Protein AF-A0A2W4KW65-F1 (afdb_monomer_lite)

pLDDT: mean 90.89, std 12.71, range [43.03, 98.5]

Sequence (64 aa):
QFDGATPAVHPQVHQLTAPIRAAAAAAGDPEGLALWAGTGHRAARTGPAAEIVAELWTQAERLR

Structur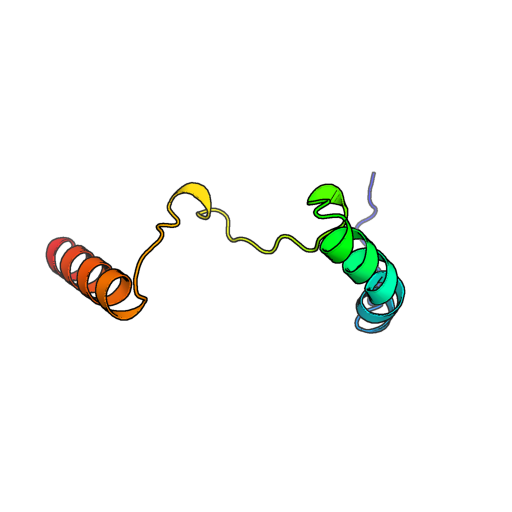e (mmCIF, N/CA/C/O backbone):
data_AF-A0A2W4KW65-F1
#
_entry.id   AF-A0A2W4KW65-F1
#
loop_
_atom_site.group_PDB
_atom_site.id
_atom_site.type_symbol
_atom_site.label_atom_id
_atom_site.label_alt_id
_atom_site.label_comp_id
_atom_site.label_asym_id
_atom_site.label_entity_id
_atom_site.label_seq_id
_atom_site.pdbx_PDB_ins_code
_atom_site.Cartn_x
_atom_site.Cartn_y
_atom_site.Cartn_z
_atom_site.occupancy
_atom_site.B_iso_or_equiv
_atom_site.auth_seq_id
_atom_site.auth_comp_id
_atom_site.auth_asym_id
_atom_site.auth_atom_id
_atom_site.pdbx_PDB_model_num
ATOM 1 N N . GLN A 1 1 ? 25.495 -10.762 -1.235 1.00 43.03 1 GLN A N 1
ATOM 2 C CA . GLN A 1 1 ? 25.744 -9.801 -0.145 1.00 43.03 1 GLN A CA 1
ATOM 3 C C . GLN A 1 1 ? 25.342 -8.437 -0.678 1.00 43.03 1 GLN A C 1
ATOM 5 O O . GLN A 1 1 ? 25.824 -8.091 -1.745 1.00 43.03 1 GLN A O 1
ATOM 10 N N . PHE A 1 2 ? 24.422 -7.734 -0.019 1.00 49.38 2 PHE A N 1
ATOM 11 C CA . PHE A 1 2 ? 24.203 -6.308 -0.269 1.00 49.38 2 PHE A CA 1
ATOM 12 C C . PHE A 1 2 ? 25.019 -5.580 0.794 1.00 49.38 2 PHE A C 1
ATOM 14 O O . PHE A 1 2 ? 24.828 -5.822 1.987 1.00 49.38 2 PHE A O 1
ATOM 21 N N . ASP A 1 3 ? 26.009 -4.814 0.361 1.00 56.72 3 ASP A N 1
ATOM 22 C CA . ASP A 1 3 ? 26.772 -3.937 1.233 1.00 56.72 3 ASP A CA 1
ATOM 23 C C . ASP A 1 3 ? 25.840 -2.855 1.804 1.00 56.72 3 ASP A C 1
ATOM 25 O O . ASP A 1 3 ? 24.847 -2.458 1.200 1.00 56.72 3 ASP A O 1
ATOM 29 N N . GLY A 1 4 ? 26.108 -2.408 3.032 1.00 60.81 4 GLY A N 1
ATOM 30 C CA . GLY A 1 4 ? 25.227 -1.504 3.789 1.00 60.81 4 GLY A CA 1
ATOM 31 C C . GLY A 1 4 ? 25.070 -0.094 3.204 1.00 60.81 4 GLY A C 1
ATOM 32 O O . GLY A 1 4 ? 24.491 0.772 3.855 1.00 60.81 4 GLY A O 1
ATOM 33 N N . ALA A 1 5 ? 25.574 0.155 1.996 1.00 66.06 5 ALA A N 1
ATOM 34 C CA . ALA A 1 5 ? 25.422 1.400 1.268 1.00 66.06 5 ALA A CA 1
ATOM 35 C C . ALA A 1 5 ? 24.301 1.243 0.235 1.00 66.06 5 ALA A C 1
ATOM 37 O O . ALA A 1 5 ? 24.550 1.112 -0.959 1.00 66.06 5 ALA A O 1
ATOM 38 N N . THR A 1 6 ? 23.039 1.273 0.678 1.00 63.50 6 THR A N 1
ATOM 39 C CA . THR A 1 6 ? 21.949 1.505 -0.282 1.00 63.50 6 THR A CA 1
ATOM 40 C C . THR A 1 6 ? 22.174 2.886 -0.899 1.00 63.50 6 THR A C 1
ATOM 42 O O . THR A 1 6 ? 22.213 3.868 -0.149 1.00 63.50 6 THR A O 1
ATOM 45 N N . PRO A 1 7 ? 22.348 3.006 -2.227 1.00 66.88 7 PRO A N 1
ATOM 46 C CA . PRO A 1 7 ? 22.589 4.305 -2.831 1.00 66.88 7 PRO A CA 1
ATOM 47 C C . PRO A 1 7 ? 21.393 5.224 -2.551 1.00 66.88 7 PRO A C 1
ATOM 49 O O . PRO A 1 7 ? 20.241 4.835 -2.745 1.00 66.88 7 PRO A O 1
ATOM 52 N N .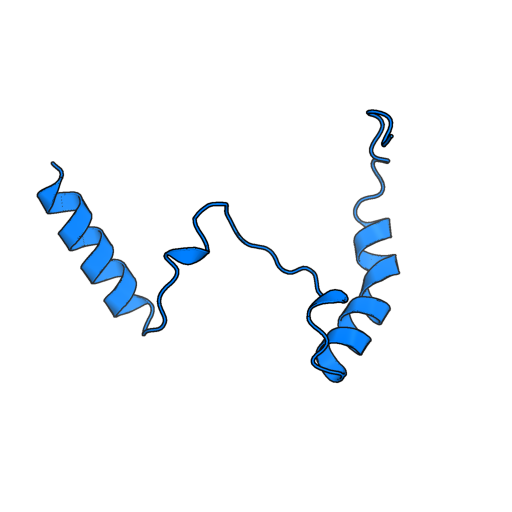 ALA A 1 8 ? 21.651 6.450 -2.093 1.00 76.31 8 ALA A N 1
ATOM 53 C CA . ALA A 1 8 ? 20.624 7.466 -1.856 1.00 76.31 8 ALA A CA 1
ATOM 54 C C . ALA A 1 8 ? 20.148 8.076 -3.189 1.00 76.31 8 ALA A C 1
ATOM 56 O O . ALA A 1 8 ? 20.328 9.256 -3.465 1.00 76.31 8 ALA A O 1
ATOM 57 N N . VAL A 1 9 ? 19.582 7.236 -4.050 1.00 82.81 9 VAL A N 1
ATOM 58 C CA . VAL A 1 9 ? 19.195 7.561 -5.433 1.00 82.81 9 VAL A CA 1
ATOM 59 C C . VAL A 1 9 ? 17.680 7.675 -5.585 1.00 82.81 9 VAL A C 1
ATOM 61 O O . VAL A 1 9 ? 17.120 7.445 -6.656 1.00 82.81 9 VAL A O 1
ATOM 64 N N . HIS A 1 10 ? 16.989 7.997 -4.495 1.00 78.25 10 HIS A N 1
ATOM 65 C CA . HIS A 1 10 ? 15.619 8.474 -4.564 1.00 78.25 10 HIS A CA 1
ATOM 66 C C . HIS A 1 10 ? 15.645 9.991 -4.827 1.00 78.25 10 HIS A C 1
ATOM 68 O O . HIS A 1 10 ? 16.343 10.703 -4.103 1.00 78.25 10 HIS A O 1
ATOM 74 N N . PRO A 1 11 ? 14.884 10.514 -5.810 1.00 88.44 11 PRO A N 1
ATOM 75 C CA . PRO A 1 11 ? 13.802 9.862 -6.561 1.00 88.44 11 PRO A CA 1
ATOM 76 C C . PRO A 1 11 ? 14.212 9.199 -7.891 1.00 88.44 11 PRO A C 1
ATOM 78 O O . PRO A 1 11 ? 13.349 8.658 -8.581 1.00 88.44 11 PRO A O 1
ATOM 81 N N . GLN A 1 12 ? 15.490 9.215 -8.282 1.00 93.50 12 GLN A N 1
ATOM 82 C CA . GLN A 1 12 ? 15.964 8.741 -9.592 1.00 93.50 12 GLN A CA 1
ATOM 83 C C . GLN A 1 12 ? 15.580 7.282 -9.869 1.00 93.50 12 GLN A C 1
ATOM 85 O O . GLN A 1 12 ? 15.063 6.986 -10.941 1.00 93.50 12 GLN A O 1
ATOM 90 N N . VAL A 1 13 ? 15.750 6.378 -8.900 1.00 90.44 13 VAL A N 1
ATOM 91 C CA . VAL A 1 13 ? 15.343 4.970 -9.042 1.00 90.44 13 VAL A CA 1
ATOM 92 C C . VAL A 1 13 ? 13.836 4.835 -9.210 1.00 90.44 13 VAL A C 1
ATOM 94 O O . VAL A 1 13 ? 13.397 4.017 -10.017 1.00 90.44 13 VAL A O 1
ATOM 97 N N . HIS A 1 14 ? 13.032 5.652 -8.521 1.00 89.81 14 HIS A N 1
ATOM 98 C CA . HIS A 1 14 ? 11.578 5.634 -8.691 1.00 89.81 14 HIS A CA 1
ATOM 99 C C . HIS A 1 14 ? 11.183 5.997 -10.127 1.00 89.81 14 HIS A C 1
ATOM 101 O O . HIS A 1 14 ? 10.344 5.308 -10.708 1.00 89.81 14 HIS A O 1
ATOM 107 N N . GLN A 1 15 ? 11.824 7.019 -10.704 1.00 93.56 15 GLN A N 1
ATOM 108 C CA . GLN A 1 15 ? 11.583 7.452 -12.084 1.00 93.56 15 GLN A CA 1
ATOM 109 C C . GLN A 1 15 ? 12.086 6.425 -13.102 1.00 93.56 15 GLN A C 1
ATOM 111 O O . GLN A 1 15 ? 11.345 6.030 -13.998 1.00 93.56 15 GLN A O 1
ATOM 116 N N . LEU A 1 16 ? 13.312 5.928 -12.920 1.00 94.81 16 LEU A N 1
ATOM 117 C CA . LEU A 1 16 ? 13.939 4.938 -13.799 1.00 94.81 16 LEU A CA 1
ATOM 118 C C . LEU A 1 16 ? 13.084 3.671 -13.944 1.00 94.81 16 LEU A C 1
ATOM 120 O O . LEU A 1 16 ? 12.975 3.102 -15.024 1.00 94.81 16 LEU A O 1
ATOM 124 N N . THR A 1 17 ? 12.460 3.237 -12.850 1.00 95.31 17 THR A N 1
ATOM 125 C CA . THR A 1 17 ? 11.658 2.007 -12.805 1.00 95.31 17 THR A CA 1
ATOM 126 C C . THR A 1 17 ? 10.177 2.229 -13.130 1.00 95.31 17 THR A C 1
ATOM 128 O O . THR A 1 17 ? 9.424 1.258 -13.206 1.00 95.31 17 THR A O 1
ATOM 131 N N . ALA A 1 18 ? 9.726 3.472 -13.345 1.00 96.56 18 ALA A N 1
ATOM 132 C CA . ALA A 1 18 ? 8.319 3.765 -13.618 1.00 96.56 18 ALA A CA 1
ATOM 133 C C . ALA A 1 18 ? 7.784 3.093 -14.902 1.00 96.56 18 ALA A C 1
ATOM 135 O O . ALA A 1 18 ? 6.727 2.465 -14.811 1.00 96.56 18 ALA A O 1
ATOM 136 N N . PRO A 1 19 ? 8.491 3.113 -16.055 1.00 97.50 19 PRO A N 1
ATOM 137 C CA . PRO A 1 19 ? 8.031 2.416 -17.260 1.00 97.50 19 PRO A CA 1
ATOM 138 C C . PRO A 1 19 ? 7.941 0.894 -17.087 1.00 97.50 19 PRO A C 1
ATOM 140 O O . PRO A 1 19 ? 7.018 0.274 -17.606 1.00 97.50 19 PRO A O 1
ATOM 143 N N . ILE A 1 20 ? 8.860 0.298 -16.317 1.00 96.94 20 ILE A N 1
ATOM 144 C CA . ILE A 1 20 ? 8.866 -1.145 -16.026 1.00 96.94 20 ILE A CA 1
ATOM 145 C C . ILE A 1 20 ? 7.614 -1.519 -15.226 1.00 96.94 20 ILE A C 1
ATOM 147 O O . ILE A 1 20 ? 6.875 -2.416 -15.624 1.00 96.94 20 ILE A O 1
ATOM 151 N N . ARG A 1 21 ? 7.322 -0.778 -14.148 1.00 97.38 21 ARG A N 1
ATOM 152 C CA . ARG A 1 21 ? 6.105 -0.994 -13.350 1.00 97.38 21 ARG A CA 1
ATOM 153 C C . ARG A 1 21 ? 4.829 -0.775 -14.161 1.00 97.38 21 ARG A C 1
ATOM 155 O O . ARG A 1 21 ? 3.860 -1.495 -13.959 1.00 97.38 21 ARG A O 1
ATOM 162 N N . ALA A 1 22 ? 4.817 0.210 -15.062 1.00 97.69 22 ALA A N 1
ATOM 163 C CA . ALA A 1 22 ? 3.669 0.467 -15.928 1.00 97.69 22 ALA A CA 1
ATOM 164 C C . ALA A 1 22 ? 3.411 -0.702 -16.893 1.00 97.69 22 ALA A C 1
ATOM 166 O O . ALA A 1 22 ? 2.267 -1.127 -17.041 1.00 97.69 22 ALA A O 1
ATOM 167 N N . ALA A 1 23 ? 4.465 -1.259 -17.500 1.00 98.12 23 ALA A N 1
ATOM 168 C CA . ALA A 1 23 ? 4.358 -2.438 -18.357 1.00 98.12 23 ALA A CA 1
ATOM 169 C C . ALA A 1 23 ? 3.887 -3.678 -17.577 1.00 98.12 23 ALA A C 1
ATOM 171 O O . ALA A 1 23 ? 2.984 -4.375 -18.034 1.00 98.12 23 ALA A O 1
ATOM 172 N N . ALA A 1 24 ? 4.431 -3.910 -16.378 1.00 97.88 24 ALA A N 1
ATOM 173 C CA . ALA A 1 24 ? 4.004 -5.002 -15.503 1.00 97.88 24 ALA A CA 1
ATOM 174 C C . ALA A 1 24 ? 2.528 -4.870 -15.089 1.00 97.88 24 ALA A C 1
ATOM 176 O O . ALA A 1 24 ? 1.770 -5.832 -15.179 1.00 97.88 24 ALA A O 1
ATOM 177 N N . ALA A 1 25 ? 2.082 -3.658 -14.732 1.00 97.12 25 ALA A N 1
ATOM 178 C CA . ALA A 1 25 ? 0.681 -3.384 -14.411 1.00 97.12 25 ALA A CA 1
ATOM 179 C C . ALA A 1 25 ? -0.251 -3.664 -15.599 1.00 97.12 25 ALA A C 1
ATOM 181 O O . ALA A 1 25 ? -1.300 -4.279 -15.420 1.00 97.12 25 ALA A O 1
ATOM 182 N N . ALA A 1 26 ? 0.141 -3.256 -16.810 1.00 97.94 26 ALA A N 1
ATOM 183 C CA . ALA A 1 26 ? -0.623 -3.531 -18.025 1.00 97.94 26 ALA A CA 1
ATOM 184 C C . ALA A 1 26 ? -0.683 -5.033 -18.361 1.00 97.94 26 ALA A C 1
ATOM 186 O O . ALA A 1 26 ? -1.696 -5.502 -18.873 1.00 97.94 26 ALA A O 1
ATOM 187 N N . ALA A 1 27 ? 0.378 -5.785 -18.055 1.00 97.88 27 ALA A N 1
ATOM 188 C CA . ALA A 1 27 ? 0.447 -7.232 -18.253 1.00 97.88 27 ALA A CA 1
ATOM 189 C C . ALA A 1 27 ? -0.223 -8.046 -17.129 1.00 97.88 27 ALA A C 1
ATOM 191 O O . ALA A 1 27 ? -0.378 -9.258 -17.271 1.00 97.88 27 ALA A O 1
ATOM 192 N N . GLY A 1 28 ? -0.608 -7.410 -16.017 1.00 96.62 28 GLY A N 1
AT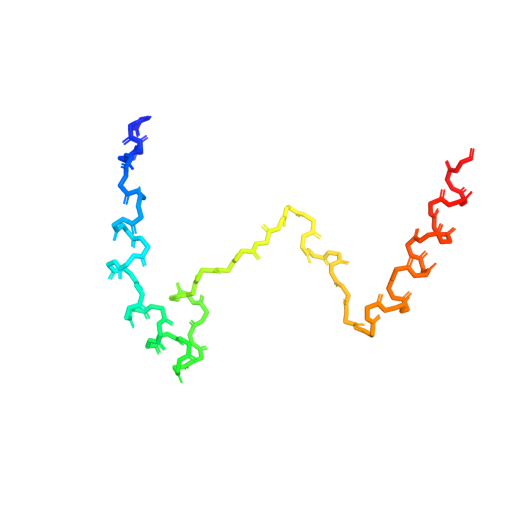OM 193 C CA . GLY A 1 28 ? -1.084 -8.112 -14.823 1.00 96.62 28 GLY A CA 1
ATOM 194 C C . GLY A 1 28 ? 0.005 -8.936 -14.125 1.00 96.62 28 GLY A C 1
ATOM 195 O O . GLY A 1 28 ? -0.318 -9.913 -13.456 1.00 96.62 28 GLY A O 1
ATOM 196 N N . ASP A 1 29 ? 1.275 -8.563 -14.291 1.00 97.25 29 ASP A N 1
ATOM 197 C CA . ASP A 1 29 ? 2.427 -9.246 -13.702 1.00 97.25 29 ASP A CA 1
ATOM 198 C C . ASP A 1 29 ? 2.758 -8.661 -12.314 1.00 97.25 29 ASP A C 1
ATOM 200 O O . ASP A 1 29 ? 3.275 -7.542 -12.237 1.00 97.25 29 ASP A O 1
ATOM 204 N N . PRO A 1 30 ? 2.478 -9.376 -11.207 1.00 94.81 30 PRO A N 1
A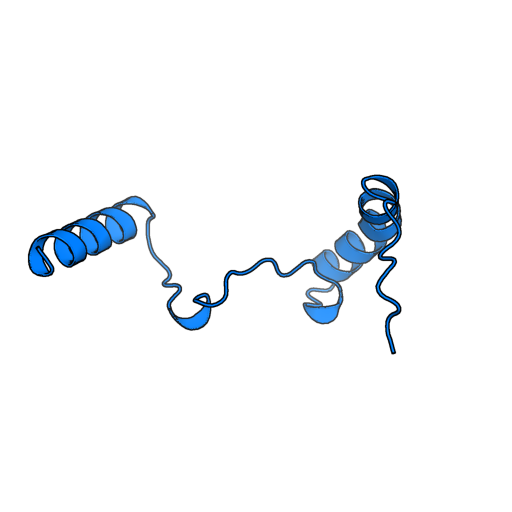TOM 205 C CA . PRO A 1 30 ? 2.738 -8.878 -9.859 1.00 94.81 30 PRO A CA 1
ATOM 206 C C . PRO A 1 30 ? 4.231 -8.780 -9.519 1.00 94.81 30 PRO A C 1
ATOM 208 O O . PRO A 1 30 ? 4.590 -7.966 -8.668 1.00 94.81 30 PRO A O 1
ATOM 211 N N . GLU A 1 31 ? 5.101 -9.549 -10.179 1.00 95.69 31 GLU A N 1
ATOM 212 C CA . GLU A 1 31 ? 6.542 -9.577 -9.885 1.00 95.69 31 GLU A CA 1
ATOM 213 C C . GLU A 1 31 ? 7.238 -8.275 -10.310 1.00 95.69 31 GLU A C 1
ATOM 215 O O . GLU A 1 31 ? 8.241 -7.865 -9.726 1.00 95.69 31 GLU A O 1
ATOM 220 N N . GLY A 1 32 ? 6.677 -7.574 -11.299 1.00 95.06 32 GLY A N 1
ATOM 221 C CA . GLY A 1 32 ? 7.160 -6.272 -11.757 1.00 95.06 32 GLY A CA 1
ATOM 222 C C . GLY A 1 32 ? 6.569 -5.067 -11.014 1.00 95.06 32 GLY A C 1
ATOM 223 O O . GLY A 1 32 ? 6.857 -3.926 -11.388 1.00 95.06 32 GLY A O 1
ATOM 224 N N . LEU A 1 33 ? 5.733 -5.276 -9.989 1.00 95.69 33 LEU A N 1
ATOM 225 C CA . LEU A 1 33 ? 5.058 -4.206 -9.247 1.00 95.69 33 LEU A CA 1
ATOM 226 C C . LEU A 1 33 ? 5.770 -3.842 -7.941 1.00 95.69 33 LEU A C 1
ATOM 228 O O . LEU A 1 33 ? 6.408 -4.652 -7.278 1.00 95.69 33 LEU A O 1
ATOM 232 N N . ALA A 1 34 ? 5.580 -2.594 -7.508 1.00 94.81 34 ALA A N 1
ATOM 233 C CA . ALA A 1 34 ? 5.921 -2.184 -6.148 1.00 94.81 34 ALA A CA 1
ATOM 234 C C . ALA A 1 34 ? 4.775 -2.565 -5.190 1.00 94.81 34 ALA A C 1
ATOM 236 O O . ALA A 1 34 ? 3.914 -1.738 -4.885 1.00 94.81 34 ALA A O 1
ATOM 237 N N . LEU A 1 35 ? 4.745 -3.828 -4.752 1.00 94.69 35 LEU A N 1
ATOM 238 C CA . LEU A 1 35 ? 3.719 -4.380 -3.856 1.00 94.69 35 LEU A CA 1
ATOM 239 C C . LEU A 1 35 ? 3.934 -3.939 -2.398 1.00 94.69 35 LEU A C 1
ATOM 241 O O . LEU A 1 35 ? 4.368 -4.712 -1.544 1.00 94.69 35 LEU A O 1
ATOM 245 N N . TRP A 1 36 ? 3.642 -2.672 -2.105 1.00 94.94 36 TRP A N 1
ATOM 246 C CA . TRP A 1 36 ? 3.750 -2.130 -0.752 1.00 94.94 36 TRP A CA 1
ATOM 247 C C . TRP A 1 36 ? 2.746 -2.780 0.196 1.00 94.94 36 TRP A C 1
ATOM 249 O O . TRP A 1 36 ? 1.535 -2.672 0.010 1.00 94.94 36 TRP A O 1
ATOM 259 N N . ALA A 1 37 ? 3.251 -3.402 1.256 1.00 96.31 37 ALA A N 1
ATOM 260 C CA . ALA A 1 37 ? 2.422 -3.959 2.308 1.00 96.31 37 ALA A CA 1
ATOM 261 C C . ALA A 1 37 ? 3.188 -3.999 3.638 1.00 96.31 37 ALA A C 1
ATOM 263 O O . ALA A 1 37 ? 4.391 -4.257 3.669 1.00 96.31 37 ALA A O 1
ATOM 264 N N . GLY A 1 38 ? 2.489 -3.750 4.748 1.00 95.06 38 GLY A N 1
ATOM 265 C CA . GLY A 1 38 ? 3.050 -3.951 6.086 1.00 95.06 38 GLY A CA 1
ATOM 266 C C . GLY A 1 38 ? 3.202 -5.438 6.434 1.00 95.06 38 GLY A C 1
ATOM 267 O O . GLY A 1 38 ? 2.658 -6.320 5.764 1.00 95.06 38 GLY A O 1
ATOM 268 N N . THR A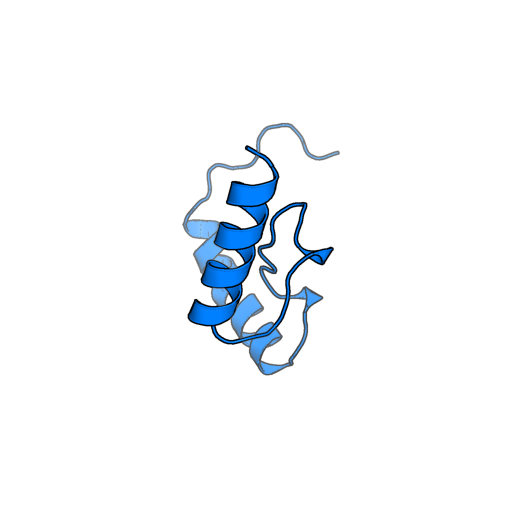 1 39 ? 3.884 -5.740 7.540 1.00 97.81 39 THR A N 1
ATOM 269 C CA . THR A 1 39 ? 4.076 -7.127 8.014 1.00 97.81 39 THR A CA 1
ATOM 270 C C . THR A 1 39 ? 2.754 -7.848 8.313 1.00 97.81 39 THR A C 1
ATOM 272 O O . THR A 1 39 ? 2.660 -9.059 8.137 1.00 97.81 39 THR A O 1
ATOM 275 N N . GLY A 1 40 ? 1.708 -7.106 8.693 1.00 96.31 40 GLY A N 1
ATOM 276 C CA . GLY A 1 40 ? 0.363 -7.621 8.968 1.00 96.31 40 GLY A CA 1
ATOM 277 C C . GLY A 1 40 ? -0.551 -7.808 7.749 1.00 96.31 40 GLY A C 1
ATOM 278 O O . GLY A 1 40 ? -1.740 -8.040 7.940 1.00 96.31 40 GLY A O 1
ATOM 279 N N . HIS A 1 41 ? -0.056 -7.710 6.508 1.00 96.44 41 HIS A N 1
ATOM 280 C CA . HIS A 1 41 ? -0.909 -7.696 5.305 1.00 96.44 41 HIS A CA 1
ATOM 281 C C . HIS A 1 41 ? -1.838 -8.910 5.154 1.00 96.44 41 HIS A C 1
ATOM 283 O O . HIS A 1 41 ? -2.902 -8.790 4.559 1.00 96.44 41 HIS A O 1
ATOM 289 N N . ARG A 1 42 ? -1.479 -10.071 5.716 1.00 97.19 42 ARG A N 1
ATOM 290 C CA . ARG A 1 42 ? -2.328 -11.276 5.681 1.00 97.19 42 ARG A CA 1
ATOM 291 C C . ARG A 1 42 ? -3.644 -11.121 6.446 1.00 97.19 42 ARG A C 1
ATOM 293 O O . ARG A 1 42 ? -4.570 -11.879 6.194 1.00 97.19 42 ARG A O 1
ATOM 300 N N . ALA A 1 43 ? -3.725 -10.161 7.366 1.00 95.81 43 ALA A N 1
ATOM 301 C CA . ALA A 1 43 ? -4.950 -9.826 8.086 1.00 95.81 43 ALA A CA 1
ATOM 302 C C . ALA A 1 43 ? -5.797 -8.76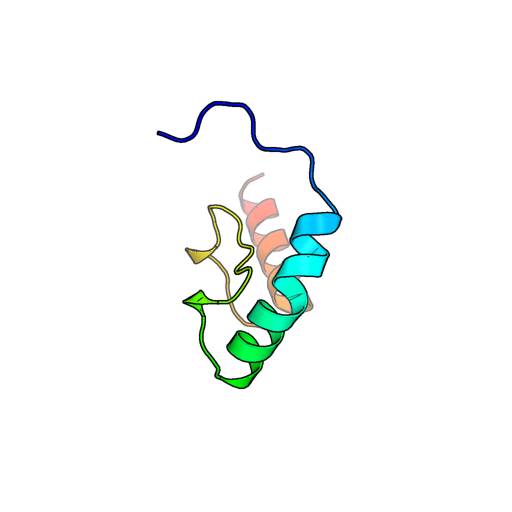2 7.360 1.00 95.81 43 ALA A C 1
ATOM 304 O O . ALA A 1 43 ? -6.824 -8.339 7.893 1.00 95.81 43 ALA A O 1
ATOM 305 N N . ALA A 1 44 ? -5.377 -8.295 6.176 1.00 96.06 44 ALA A N 1
ATOM 306 C CA . ALA A 1 44 ? -6.171 -7.374 5.375 1.00 96.06 44 ALA A CA 1
ATOM 307 C C . ALA A 1 44 ? -7.500 -8.028 4.972 1.00 96.06 44 ALA A C 1
ATOM 309 O O . ALA A 1 44 ? -7.562 -9.213 4.648 1.00 96.06 44 ALA A O 1
ATOM 310 N N . ARG A 1 45 ? -8.572 -7.236 4.999 1.00 95.75 45 ARG A N 1
ATOM 311 C CA . ARG A 1 45 ? -9.934 -7.670 4.676 1.00 95.75 45 ARG A CA 1
ATOM 312 C C . ARG A 1 45 ? -10.514 -6.746 3.617 1.00 95.75 45 ARG A C 1
ATOM 314 O O . ARG A 1 45 ? -10.205 -5.556 3.596 1.00 95.75 45 ARG A O 1
ATOM 321 N N . THR A 1 46 ? -11.356 -7.298 2.755 1.00 97.19 46 THR A N 1
ATOM 322 C CA . THR A 1 46 ? -12.107 -6.531 1.759 1.00 97.19 46 THR A CA 1
ATOM 323 C C . THR A 1 46 ? -13.418 -6.044 2.366 1.00 97.19 46 THR A C 1
ATOM 325 O O . THR A 1 46 ? -14.067 -6.782 3.100 1.00 97.19 46 THR A O 1
ATOM 328 N N . GLY A 1 47 ? -13.817 -4.819 2.042 1.00 97.12 47 GLY A N 1
ATOM 329 C CA . GLY A 1 47 ? -15.086 -4.238 2.470 1.00 97.12 47 GLY A CA 1
ATOM 330 C C . GLY A 1 47 ? -15.067 -2.713 2.365 1.00 97.12 47 GLY A C 1
ATOM 331 O O . GLY A 1 47 ? -14.009 -2.131 2.096 1.00 97.12 47 GLY A O 1
ATOM 332 N N . PRO A 1 48 ? -16.214 -2.045 2.564 1.00 98.50 48 PRO A N 1
ATOM 333 C CA . PRO A 1 48 ? -16.264 -0.595 2.666 1.00 98.50 48 PRO A CA 1
ATOM 334 C C . PRO A 1 48 ? -15.367 -0.100 3.802 1.00 98.50 48 PRO A C 1
ATOM 336 O O . PRO A 1 48 ? -15.392 -0.633 4.912 1.00 98.50 48 PRO A O 1
ATOM 339 N N . ALA A 1 49 ? -14.606 0.966 3.550 1.00 97.94 49 ALA A N 1
ATOM 340 C CA . ALA A 1 49 ? -13.697 1.524 4.551 1.00 97.94 49 ALA A CA 1
ATOM 341 C C . ALA A 1 49 ? -14.417 1.882 5.868 1.00 97.94 49 ALA A C 1
ATOM 343 O O . ALA A 1 49 ? -13.871 1.658 6.945 1.00 97.94 49 ALA A O 1
ATOM 344 N N . ALA A 1 50 ? -15.656 2.382 5.785 1.00 98.31 50 ALA A N 1
ATOM 345 C CA . ALA A 1 50 ? -16.464 2.737 6.951 1.00 98.31 50 ALA A CA 1
ATOM 346 C C . ALA A 1 50 ? -16.764 1.531 7.861 1.00 98.31 50 ALA A C 1
ATOM 348 O O . ALA A 1 50 ? -16.632 1.638 9.079 1.00 98.31 50 ALA A O 1
ATOM 349 N N . GLU A 1 51 ? -17.114 0.382 7.280 1.00 98.38 51 GLU A N 1
ATOM 350 C CA . GLU A 1 51 ? -17.404 -0.846 8.030 1.00 98.38 51 GLU A CA 1
ATOM 351 C C . GLU A 1 51 ? -16.140 -1.388 8.701 1.00 98.38 51 GLU A C 1
ATOM 353 O O . GLU A 1 51 ? -16.143 -1.671 9.898 1.00 98.38 51 GLU A O 1
ATOM 358 N N . ILE A 1 52 ? -15.023 -1.425 7.963 1.00 97.88 52 ILE A N 1
ATOM 359 C CA . ILE A 1 52 ? -13.729 -1.878 8.489 1.00 97.88 52 ILE A CA 1
ATOM 360 C C . ILE A 1 52 ? -13.313 -1.037 9.702 1.00 97.88 52 ILE A C 1
ATOM 362 O O . ILE A 1 52 ? -12.904 -1.588 10.725 1.00 97.88 52 ILE A O 1
ATOM 366 N N . VAL A 1 53 ? -13.426 0.291 9.611 1.00 97.88 53 VAL A N 1
ATOM 367 C CA . VAL A 1 53 ? -13.067 1.198 10.711 1.00 97.88 53 VAL A CA 1
ATOM 368 C C . VAL A 1 53 ? -13.992 1.008 11.918 1.00 97.88 53 VAL A C 1
ATOM 370 O O . VAL A 1 53 ? -13.500 0.933 13.044 1.00 97.88 53 VAL A O 1
ATOM 373 N N . ALA A 1 54 ? -15.305 0.877 11.707 1.00 98.06 54 ALA A N 1
ATOM 374 C CA . ALA A 1 54 ? -16.269 0.662 12.788 1.00 98.06 54 ALA A CA 1
ATOM 375 C C . ALA A 1 54 ? -16.020 -0.657 13.547 1.00 98.06 54 ALA A C 1
ATOM 377 O O . ALA A 1 54 ? -16.086 -0.703 14.782 1.00 98.06 54 ALA A O 1
ATOM 378 N N . GLU A 1 55 ? -15.680 -1.728 12.828 1.00 96.94 55 GLU A N 1
ATOM 379 C CA . GLU A 1 55 ? -15.310 -3.007 13.436 1.00 96.94 55 GLU A CA 1
ATOM 380 C C . GLU A 1 55 ? -14.020 -2.913 14.249 1.00 96.94 55 GLU A C 1
ATOM 382 O O . GLU A 1 55 ? -13.976 -3.394 15.382 1.00 96.94 55 GLU A O 1
ATOM 387 N N . LEU A 1 56 ? -12.974 -2.302 13.681 1.00 96.50 56 LEU A N 1
ATOM 388 C CA . LEU A 1 56 ? -11.687 -2.120 14.357 1.00 96.50 56 LEU A CA 1
ATOM 389 C C . LEU A 1 56 ? -11.855 -1.307 15.644 1.00 96.50 56 LEU A C 1
ATOM 391 O O . LEU A 1 56 ? -11.278 -1.656 16.672 1.00 96.50 56 LEU A O 1
ATOM 395 N N . TRP A 1 57 ? -12.689 -0.266 15.611 1.00 97.81 57 TRP A N 1
ATOM 396 C CA . TRP A 1 57 ? -13.023 0.517 16.797 1.00 97.81 57 TRP A CA 1
ATOM 397 C C . TRP A 1 57 ? -13.704 -0.337 17.871 1.00 97.81 57 TRP A C 1
ATOM 399 O O . TRP A 1 57 ? -13.267 -0.369 19.019 1.00 97.81 57 TRP A O 1
ATOM 409 N N . THR A 1 58 ? -14.719 -1.110 17.481 1.00 97.88 58 THR A N 1
ATOM 410 C CA . THR A 1 58 ? -15.413 -2.034 18.391 1.00 97.88 58 THR A CA 1
ATOM 411 C C . THR A 1 58 ? -14.456 -3.071 18.992 1.00 97.88 58 THR A C 1
ATOM 413 O O . THR A 1 58 ? -14.564 -3.422 20.166 1.00 97.88 58 THR A O 1
ATOM 416 N N . GLN A 1 59 ? -13.507 -3.583 18.204 1.00 95.69 59 GLN A N 1
ATOM 417 C CA . GLN A 1 59 ? -12.470 -4.499 18.681 1.00 95.69 59 GLN A CA 1
ATOM 418 C C . GLN A 1 59 ? -11.544 -3.832 19.703 1.00 95.69 59 GLN A C 1
ATOM 420 O O . GLN A 1 59 ? -11.264 -4.443 20.730 1.00 95.69 59 GLN A O 1
ATOM 425 N N . ALA A 1 60 ? -11.110 -2.598 19.445 1.00 97.06 60 ALA A N 1
ATOM 426 C CA . ALA A 1 60 ? -10.241 -1.848 20.345 1.00 97.06 60 ALA A CA 1
ATOM 427 C C . ALA A 1 60 ? -10.910 -1.556 21.699 1.00 97.06 60 ALA A C 1
ATOM 429 O O . ALA A 1 60 ? -10.269 -1.731 22.731 1.00 97.06 60 ALA A O 1
ATOM 430 N N . GLU A 1 61 ? -12.197 -1.188 21.717 1.00 97.81 61 GLU A N 1
ATOM 431 C CA . GLU A 1 61 ? -12.946 -0.954 22.965 1.00 97.81 61 GLU A CA 1
ATOM 432 C C . GLU A 1 61 ? -13.088 -2.221 23.824 1.00 97.81 61 GLU A C 1
ATOM 434 O O . GLU A 1 61 ? -13.115 -2.129 25.043 1.00 97.81 61 GLU A O 1
ATOM 439 N N . ARG A 1 62 ? -13.125 -3.418 23.220 1.00 95.38 62 ARG A N 1
ATOM 440 C CA . ARG A 1 62 ? -13.162 -4.692 23.970 1.00 95.38 62 ARG A CA 1
ATOM 441 C C . ARG A 1 62 ? -11.830 -5.079 24.613 1.00 95.38 62 ARG A C 1
ATOM 443 O O . ARG A 1 62 ? -11.813 -5.971 25.454 1.00 95.38 62 ARG A O 1
ATOM 450 N N . LEU A 1 63 ? -10.729 -4.495 24.145 1.00 92.12 63 LEU A N 1
ATOM 451 C CA . LEU A 1 63 ? -9.377 -4.764 24.639 1.00 92.12 63 LEU A CA 1
ATOM 452 C C . LEU A 1 63 ? -8.917 -3.734 25.684 1.00 92.12 63 LEU A C 1
ATOM 454 O O . LEU A 1 63 ? -7.815 -3.882 26.212 1.00 92.12 63 LEU A O 1
ATOM 458 N N . ARG A 1 64 ? -9.724 -2.698 25.942 1.00 77.88 64 ARG A N 1
ATOM 459 C CA . ARG A 1 64 ? -9.541 -1.769 27.062 1.00 77.88 64 ARG A CA 1
ATOM 460 C C . ARG A 1 64 ? -10.048 -2.381 28.359 1.00 77.88 64 ARG A C 1
ATOM 462 O O . ARG A 1 64 ? -9.390 -2.116 29.386 1.00 77.88 64 ARG A O 1
#

Secondary structure (DSSP, 8-state):
---S-----TTHHHHHTHHHHHHHHHHT-GGGS-----TTGGG---S-HHHHHHHHHHHHHHT-

Organism: NCBI:txid37925

Radius of gyration: 18.42 Å; chains: 1; bounding box: 44×21×45 Å

Foldseek 3Di:
DDPPCPDPCPPVVVVVLVVQQVVCVVVVNPVSHPPDDDPCRVPDDDDPPVVVVVVVVVVVVVVD

InterPro domains:
  IPR013785 Aldolase-type TIM barrel [G3DSA:3.20.20.70] (1-64)